Protein AF-A0A1W6SNV9-F1 (afdb_monomer_lite)

Structure (mmCIF, N/CA/C/O backbone):
data_AF-A0A1W6SNV9-F1
#
_entry.id   AF-A0A1W6SNV9-F1
#
loop_
_atom_site.group_PDB
_atom_site.id
_atom_site.type_symbol
_atom_site.label_atom_id
_atom_site.label_alt_id
_atom_site.label_comp_id
_atom_site.label_asym_id
_atom_site.label_entity_id
_atom_site.label_seq_id
_atom_site.pdbx_PDB_ins_code
_atom_site.Cartn_x
_atom_site.Cartn_y
_atom_site.Cartn_z
_atom_site.occupancy
_atom_site.B_iso_or_equiv
_atom_site.auth_seq_id
_atom_site.auth_comp_id
_atom_site.auth_asym_id
_atom_site.auth_atom_id
_atom_site.pdbx_PDB_model_num
ATOM 1 N N . MET A 1 1 ? 38.572 63.855 35.335 1.00 44.59 1 MET A N 1
ATOM 2 C CA . MET A 1 1 ? 39.025 63.027 34.193 1.00 44.59 1 MET A CA 1
ATOM 3 C C . MET A 1 1 ? 38.496 61.623 34.430 1.00 44.59 1 MET A C 1
ATOM 5 O O . MET A 1 1 ? 38.599 61.189 35.568 1.00 44.59 1 MET A O 1
ATOM 9 N N . VAL A 1 2 ? 37.950 60.968 33.392 1.00 49.56 2 VAL A N 1
ATOM 10 C CA . VAL A 1 2 ? 37.151 59.713 33.425 1.00 49.56 2 VAL A CA 1
ATOM 11 C C . VAL A 1 2 ? 35.708 60.003 33.888 1.00 49.56 2 VAL A C 1
ATOM 13 O O . VAL A 1 2 ? 35.521 60.396 35.026 1.00 49.56 2 VAL A O 1
ATOM 16 N N . THR A 1 3 ? 34.678 60.034 33.035 1.00 48.38 3 THR A N 1
ATOM 17 C CA . THR A 1 3 ? 34.099 58.932 32.242 1.00 48.38 3 THR A CA 1
ATOM 18 C C . THR A 1 3 ? 33.458 59.445 30.927 1.00 48.38 3 THR A C 1
ATOM 20 O O . THR A 1 3 ? 32.416 60.081 30.942 1.00 48.38 3 THR A O 1
ATOM 23 N N . LEU A 1 4 ? 34.067 59.155 29.768 1.00 52.84 4 LEU A N 1
ATOM 24 C CA . LEU A 1 4 ? 33.438 59.251 28.424 1.00 52.84 4 LEU A CA 1
ATOM 25 C C . LEU A 1 4 ? 33.436 57.869 27.731 1.00 52.84 4 LEU A C 1
ATOM 27 O O . LEU A 1 4 ? 33.536 57.752 26.510 1.00 52.84 4 LEU A O 1
ATOM 31 N N . LYS A 1 5 ? 33.474 56.786 28.523 1.00 50.53 5 LYS A N 1
ATOM 32 C CA . LYS A 1 5 ? 33.715 55.417 28.030 1.00 50.53 5 LYS A CA 1
ATOM 33 C C . LYS A 1 5 ? 32.450 54.552 27.970 1.00 50.53 5 LYS A C 1
ATOM 35 O O . LYS A 1 5 ? 32.486 53.496 27.343 1.00 50.53 5 LYS A O 1
ATOM 40 N N . GLU A 1 6 ? 31.338 54.984 28.561 1.00 54.12 6 GLU A N 1
ATOM 41 C CA . GLU A 1 6 ? 30.103 54.182 28.629 1.00 54.12 6 GLU A CA 1
ATOM 42 C C . GLU A 1 6 ? 29.186 54.425 27.421 1.00 54.12 6 GLU A C 1
ATOM 44 O O . GLU A 1 6 ? 28.615 53.498 26.851 1.00 54.12 6 GLU A O 1
ATOM 49 N N . ASP A 1 7 ? 29.149 55.657 26.938 1.00 57.81 7 ASP A N 1
ATOM 50 C CA . ASP A 1 7 ? 28.296 56.155 25.864 1.00 57.81 7 ASP A CA 1
ATOM 51 C C . ASP A 1 7 ? 28.704 55.603 24.485 1.00 57.81 7 ASP A C 1
ATOM 53 O O . ASP A 1 7 ? 27.850 55.319 23.638 1.00 57.81 7 ASP A O 1
ATOM 57 N N . ASN A 1 8 ? 29.999 55.344 24.269 1.00 57.97 8 ASN A N 1
ATOM 58 C CA . ASN A 1 8 ? 30.472 54.733 23.026 1.00 57.97 8 ASN A CA 1
ATOM 59 C C . ASN A 1 8 ? 30.265 53.212 22.995 1.00 57.97 8 ASN A C 1
ATOM 61 O O . ASN A 1 8 ? 30.088 52.659 21.914 1.00 57.97 8 ASN A O 1
ATOM 65 N N . MET A 1 9 ? 30.252 52.537 24.152 1.00 58.62 9 MET A N 1
ATOM 66 C CA . MET A 1 9 ? 29.937 51.108 24.210 1.00 58.62 9 MET A CA 1
ATOM 67 C C . MET A 1 9 ? 28.443 50.889 23.969 1.00 58.62 9 MET A C 1
ATOM 69 O O . MET A 1 9 ? 28.094 50.153 23.059 1.00 58.62 9 MET A O 1
ATOM 73 N N . LEU A 1 10 ? 27.547 51.616 24.636 1.00 58.72 10 LEU A N 1
ATOM 74 C CA . LEU A 1 10 ? 26.100 51.474 24.409 1.00 58.72 10 LEU A CA 1
ATOM 75 C C . LEU A 1 10 ? 25.700 51.738 22.941 1.00 58.72 10 LEU A C 1
ATOM 77 O O . LEU A 1 10 ? 24.930 50.975 22.359 1.00 58.72 10 LEU A O 1
ATOM 81 N N . ARG A 1 11 ? 26.298 52.749 22.294 1.00 58.03 11 ARG A N 1
ATOM 82 C CA . ARG A 1 11 ? 26.068 53.064 20.871 1.00 58.03 11 ARG A CA 1
ATOM 83 C C . ARG A 1 11 ? 26.572 51.975 19.915 1.00 58.03 11 ARG A C 1
ATOM 85 O O . ARG A 1 11 ? 25.905 51.681 18.926 1.00 58.03 11 ARG A O 1
ATOM 92 N N . ASN A 1 12 ? 27.716 51.355 20.209 1.00 53.78 12 ASN A N 1
ATOM 93 C CA . ASN A 1 12 ? 28.285 50.290 19.376 1.00 53.78 12 ASN A CA 1
ATOM 94 C C . ASN A 1 12 ? 27.472 48.987 19.466 1.00 53.78 12 ASN A C 1
ATOM 96 O O . ASN A 1 12 ? 27.402 48.231 18.501 1.00 53.78 12 ASN A O 1
ATOM 100 N N . TRP A 1 13 ? 26.823 48.747 20.608 1.00 57.47 13 TRP A N 1
ATOM 101 C CA . TRP A 1 13 ? 25.954 47.589 20.818 1.00 57.47 13 TRP A CA 1
ATOM 102 C C . TRP A 1 13 ? 24.577 47.766 20.159 1.00 57.47 13 TRP A C 1
ATOM 104 O O . TRP A 1 13 ? 24.046 46.805 19.607 1.00 57.47 13 TRP A O 1
ATOM 114 N N . ILE A 1 14 ? 24.037 48.992 20.117 1.00 58.94 14 ILE A N 1
ATOM 115 C CA . ILE A 1 14 ? 22.808 49.311 19.363 1.00 58.94 14 ILE A CA 1
ATOM 116 C C . ILE A 1 14 ? 23.007 49.072 17.855 1.00 58.94 14 ILE A C 1
ATOM 118 O O . ILE A 1 14 ? 22.142 48.492 17.202 1.00 58.94 14 ILE A O 1
ATOM 122 N N . LEU A 1 15 ? 24.162 49.456 17.301 1.00 56.53 15 LEU A N 1
ATOM 123 C CA . LEU A 1 15 ? 24.483 49.231 15.885 1.00 56.53 15 LEU A CA 1
ATOM 124 C C . LEU A 1 15 ? 24.708 47.745 15.557 1.00 56.53 15 LEU A C 1
ATOM 126 O O . LEU A 1 15 ? 24.284 47.284 14.500 1.00 56.53 15 LEU A O 1
ATOM 130 N N . ALA A 1 16 ? 25.313 46.982 16.473 1.00 56.78 16 ALA A N 1
ATOM 131 C CA . ALA A 1 16 ? 25.489 45.538 16.316 1.00 56.78 16 ALA A CA 1
ATOM 132 C C . ALA A 1 16 ? 24.152 44.770 16.360 1.00 56.78 16 ALA A C 1
ATOM 134 O O . ALA A 1 16 ? 23.965 43.824 15.599 1.00 56.78 16 ALA A O 1
ATOM 135 N N . LEU A 1 17 ? 23.196 45.204 17.192 1.00 56.34 17 LEU A N 1
ATOM 136 C CA . LEU A 1 17 ? 21.853 44.613 17.266 1.00 56.34 17 LEU A CA 1
ATOM 137 C C . LEU A 1 17 ? 21.008 44.885 16.011 1.00 56.34 17 LEU A C 1
ATOM 139 O O . LEU A 1 17 ? 20.244 44.019 15.590 1.00 56.34 17 LEU A O 1
ATOM 143 N N . LEU A 1 18 ? 21.170 46.047 15.370 1.00 56.62 18 LEU A N 1
ATOM 144 C CA . LEU A 1 18 ? 20.449 46.389 14.137 1.00 56.62 18 LEU A CA 1
ATOM 145 C C . LEU A 1 18 ? 20.932 45.598 12.908 1.00 56.62 18 LEU A C 1
ATOM 147 O O . LEU A 1 18 ? 20.153 45.382 11.983 1.00 56.62 18 LEU A O 1
ATOM 151 N N . PHE A 1 19 ? 22.179 45.113 12.901 1.00 52.50 19 PHE A N 1
ATOM 152 C CA . PHE A 1 19 ? 22.722 44.325 11.786 1.00 52.50 19 PHE A CA 1
ATOM 153 C C . PHE A 1 19 ? 22.208 42.872 11.765 1.00 52.50 19 PHE A C 1
ATOM 155 O O . PHE A 1 19 ? 22.147 42.251 10.708 1.00 52.50 19 PHE A O 1
ATOM 162 N N . VAL A 1 20 ? 21.770 42.340 12.912 1.00 55.91 20 VAL A N 1
ATOM 163 C CA . VAL A 1 20 ? 21.188 40.985 13.027 1.00 55.91 20 VAL A CA 1
ATOM 164 C C . VAL A 1 20 ? 19.751 40.926 12.481 1.00 55.91 20 VAL A C 1
ATOM 166 O O . VAL A 1 20 ? 19.272 39.860 12.103 1.00 55.91 20 VAL A O 1
ATOM 169 N N . LEU A 1 21 ? 19.068 42.070 12.374 1.00 56.06 21 LEU A N 1
ATOM 170 C CA . LEU A 1 21 ? 17.686 42.165 11.884 1.00 56.06 21 LEU A CA 1
ATOM 171 C C . LEU A 1 21 ? 17.556 42.176 10.351 1.00 56.06 21 LEU A C 1
ATOM 173 O O . LEU A 1 21 ? 16.450 42.020 9.845 1.00 56.06 21 LEU A O 1
ATOM 177 N N . PHE A 1 22 ? 18.661 42.286 9.607 1.00 58.97 22 PHE A N 1
ATOM 178 C CA . PHE A 1 22 ? 18.695 42.092 8.149 1.00 58.97 22 PHE A CA 1
ATOM 179 C C . PHE A 1 22 ? 19.067 40.647 7.781 1.00 58.97 22 PHE A C 1
ATOM 181 O O . PHE A 1 22 ? 19.830 40.393 6.851 1.00 58.97 22 PHE A O 1
ATOM 188 N N . GLY A 1 23 ? 18.532 39.677 8.529 1.00 61.00 23 GLY A N 1
ATOM 189 C CA . GLY A 1 23 ? 18.560 38.280 8.117 1.00 61.00 23 GLY A CA 1
ATOM 190 C C . GLY A 1 23 ? 17.841 38.140 6.778 1.00 61.00 23 GLY A C 1
ATOM 191 O O . GLY A 1 23 ? 16.638 38.381 6.691 1.00 61.00 23 GLY A O 1
ATOM 192 N N . SER A 1 24 ? 18.584 37.788 5.728 1.00 66.06 24 SER A N 1
ATOM 193 C CA . SER A 1 24 ? 18.025 37.470 4.417 1.00 66.06 24 SER A CA 1
ATOM 194 C C . SER A 1 24 ? 16.886 36.457 4.580 1.00 66.06 24 SER A C 1
ATOM 196 O O . SER A 1 24 ? 17.108 35.430 5.231 1.00 66.06 24 SER A O 1
ATOM 198 N N . PRO A 1 25 ? 15.689 36.674 4.001 1.00 59.16 25 PRO A N 1
ATOM 199 C CA . PRO A 1 25 ? 14.714 35.605 3.912 1.00 59.16 25 PRO A CA 1
ATOM 200 C C . PRO A 1 25 ? 15.337 34.529 3.024 1.00 59.16 25 PRO A C 1
ATOM 202 O O . PRO A 1 25 ? 15.486 34.705 1.815 1.00 59.16 25 PRO A O 1
ATOM 205 N N . ALA A 1 26 ? 15.768 33.426 3.632 1.00 67.81 26 ALA A N 1
ATOM 206 C CA . ALA A 1 26 ? 16.017 32.214 2.883 1.00 67.81 26 ALA A CA 1
ATOM 207 C C . ALA A 1 26 ? 14.668 31.828 2.268 1.00 67.81 26 ALA A C 1
ATOM 209 O O . ALA A 1 26 ? 13.769 31.376 2.978 1.00 67.81 26 ALA A O 1
ATOM 210 N N . TYR A 1 27 ? 14.500 32.073 0.967 1.00 64.25 27 TYR A N 1
ATOM 211 C CA . TYR A 1 27 ? 13.433 31.457 0.196 1.00 64.25 27 TYR A CA 1
ATOM 212 C C . TYR A 1 27 ? 13.699 29.954 0.233 1.00 64.25 27 TYR A C 1
ATOM 214 O O . TYR A 1 27 ? 14.518 29.426 -0.514 1.00 64.25 27 TYR A O 1
ATOM 222 N N . ALA A 1 28 ? 13.085 29.281 1.201 1.00 68.50 28 ALA A N 1
ATOM 223 C CA . ALA A 1 28 ? 12.996 27.842 1.189 1.00 68.50 28 ALA A CA 1
ATOM 224 C C . ALA A 1 28 ? 12.033 27.491 0.053 1.00 68.50 28 ALA A C 1
ATOM 226 O O . ALA A 1 28 ? 10.822 27.655 0.201 1.00 68.50 28 ALA A O 1
ATOM 227 N N . ASP A 1 29 ? 12.575 27.038 -1.078 1.00 68.56 29 ASP A N 1
ATOM 228 C CA . ASP A 1 29 ? 11.815 26.286 -2.075 1.00 68.56 29 ASP A CA 1
ATOM 229 C C . ASP A 1 29 ? 11.358 24.988 -1.400 1.00 68.56 29 ASP A C 1
ATOM 231 O O . ASP A 1 29 ? 12.022 23.951 -1.447 1.00 68.56 29 ASP A O 1
ATOM 235 N N . ALA A 1 30 ? 10.242 25.066 -0.674 1.00 68.69 30 ALA A N 1
ATOM 236 C CA . ALA A 1 30 ? 9.551 23.883 -0.211 1.00 68.69 30 ALA A CA 1
ATOM 237 C C . ALA A 1 30 ? 9.138 23.100 -1.466 1.00 68.69 30 ALA A C 1
ATOM 239 O O . ALA A 1 30 ? 8.517 23.687 -2.360 1.00 68.69 30 ALA A O 1
ATOM 240 N N . PRO A 1 31 ? 9.476 21.801 -1.572 1.00 69.69 31 PRO A N 1
ATOM 241 C CA . PRO A 1 31 ? 8.988 20.980 -2.666 1.00 69.69 31 PRO A CA 1
ATOM 242 C C . PRO A 1 31 ? 7.466 21.137 -2.770 1.00 69.69 31 PRO A C 1
ATOM 244 O O . PRO A 1 31 ? 6.803 21.167 -1.726 1.00 69.69 31 PRO A O 1
ATOM 247 N N . PRO A 1 32 ? 6.898 21.246 -3.985 1.00 67.62 32 PRO A N 1
ATOM 248 C CA . PRO A 1 32 ? 5.455 21.343 -4.136 1.00 67.62 32 PRO A CA 1
ATOM 249 C C . PRO A 1 32 ? 4.809 20.161 -3.415 1.00 67.62 32 PRO A C 1
ATOM 251 O O . PRO A 1 32 ? 5.210 19.009 -3.611 1.00 67.62 32 PRO A O 1
ATOM 254 N N . LEU A 1 33 ? 3.835 20.456 -2.551 1.00 69.00 33 LEU A N 1
ATOM 255 C CA . LEU A 1 33 ? 3.064 19.431 -1.865 1.00 69.00 33 LEU A CA 1
ATOM 256 C C . LEU A 1 33 ? 2.350 18.621 -2.950 1.00 69.00 33 LEU A C 1
ATOM 258 O O . LEU A 1 33 ? 1.476 19.140 -3.642 1.00 69.00 33 LEU A O 1
ATOM 262 N N . ARG A 1 34 ? 2.787 17.382 -3.178 1.00 82.31 34 ARG A N 1
ATOM 263 C CA . ARG A 1 34 ? 2.147 16.522 -4.168 1.00 82.31 34 ARG A CA 1
ATOM 264 C C . ARG A 1 34 ? 0.889 15.943 -3.540 1.00 82.31 34 ARG A C 1
ATOM 266 O O . ARG A 1 34 ? 0.966 15.377 -2.451 1.00 82.31 34 ARG A O 1
ATOM 273 N N . ASP A 1 35 ? -0.233 16.047 -4.241 1.00 87.88 35 ASP A N 1
ATOM 274 C CA . ASP A 1 35 ? -1.470 15.418 -3.794 1.00 87.88 35 ASP A CA 1
ATOM 275 C C . ASP A 1 35 ? -1.269 13.905 -3.649 1.00 87.88 35 ASP A C 1
ATOM 277 O O . ASP A 1 35 ? -0.674 13.244 -4.513 1.00 87.88 35 ASP A O 1
ATOM 281 N N . ALA A 1 36 ? -1.751 13.362 -2.529 1.00 90.06 36 ALA A N 1
ATOM 282 C CA . ALA A 1 36 ? -1.725 11.929 -2.289 1.00 90.06 36 ALA A CA 1
ATOM 283 C C . ALA A 1 36 ? -2.563 11.224 -3.358 1.00 90.06 36 ALA A C 1
ATOM 285 O O . ALA A 1 36 ? -3.701 11.605 -3.646 1.00 90.06 36 ALA A O 1
ATOM 286 N N . THR A 1 37 ? -2.002 10.169 -3.944 1.00 95.88 37 THR A N 1
ATOM 287 C CA . THR A 1 37 ? -2.761 9.349 -4.896 1.00 95.88 37 THR A CA 1
ATOM 288 C C . THR A 1 37 ? -3.898 8.623 -4.178 1.00 95.88 37 THR A C 1
ATOM 290 O O . THR A 1 37 ? -3.818 8.352 -2.978 1.00 95.88 37 THR A O 1
ATOM 293 N N . ARG A 1 38 ? -4.946 8.234 -4.912 1.00 97.56 38 ARG A N 1
ATOM 294 C CA . ARG A 1 38 ? -6.058 7.461 -4.338 1.00 97.56 38 ARG A CA 1
ATOM 295 C C . ARG A 1 38 ? -5.570 6.191 -3.629 1.00 97.56 38 ARG A C 1
ATOM 297 O O . ARG A 1 38 ? -5.975 5.931 -2.500 1.00 97.56 38 ARG A O 1
ATOM 304 N N . GLY A 1 39 ? -4.659 5.443 -4.253 1.00 98.25 39 GLY A N 1
ATOM 305 C CA . GLY A 1 39 ? -4.076 4.231 -3.670 1.00 98.25 39 GLY A CA 1
ATOM 306 C C . GLY A 1 39 ? -3.251 4.478 -2.404 1.00 98.25 39 GLY A C 1
ATOM 307 O O . GLY A 1 39 ? -3.309 3.679 -1.475 1.00 98.25 39 GLY A O 1
ATOM 308 N N . GLU A 1 40 ? -2.524 5.595 -2.343 1.00 97.94 40 GLU A N 1
ATOM 309 C CA . GLU A 1 40 ? -1.763 6.009 -1.156 1.00 97.94 40 GLU A CA 1
ATOM 310 C C . GLU A 1 40 ? -2.674 6.332 0.025 1.00 97.94 40 GLU A C 1
ATOM 312 O O . GLU A 1 40 ? -2.437 5.870 1.145 1.00 97.94 40 GLU A O 1
ATOM 317 N N . LEU A 1 41 ? -3.751 7.076 -0.233 1.00 97.81 41 LEU A N 1
ATOM 318 C CA . LEU A 1 41 ? -4.723 7.407 0.797 1.00 97.81 41 LEU A CA 1
ATOM 319 C C . LEU A 1 41 ? -5.366 6.132 1.353 1.00 97.81 41 LEU A C 1
ATOM 321 O O . LEU A 1 41 ? -5.302 5.896 2.552 1.00 97.81 41 LEU A O 1
ATOM 325 N N . LEU A 1 42 ? -5.888 5.265 0.483 1.00 98.19 42 LEU A N 1
ATOM 326 C CA . LEU A 1 42 ? -6.519 4.005 0.886 1.00 98.19 42 LEU A CA 1
ATOM 327 C C . LEU A 1 42 ? -5.562 3.072 1.650 1.00 98.19 42 LEU A C 1
ATOM 329 O O . LEU A 1 42 ? -5.948 2.454 2.644 1.00 98.19 42 LEU A O 1
ATOM 333 N N . TYR A 1 43 ? -4.304 2.970 1.214 1.00 98.12 43 TYR A N 1
ATOM 334 C CA . TYR A 1 43 ? -3.298 2.158 1.898 1.00 98.12 43 TYR A CA 1
ATOM 335 C C . TYR A 1 43 ? -2.988 2.692 3.301 1.00 98.12 43 TYR A C 1
ATOM 337 O O . TYR A 1 43 ? -3.030 1.937 4.277 1.00 98.12 43 TYR A O 1
ATOM 345 N N . SER A 1 44 ? -2.696 3.990 3.405 1.00 96.25 44 SER A N 1
ATOM 346 C CA . SER A 1 44 ? -2.288 4.621 4.663 1.00 96.25 44 SER A CA 1
ATOM 347 C C . SER A 1 44 ? -3.405 4.644 5.708 1.00 96.25 44 SER A C 1
ATOM 349 O O . SER A 1 44 ? -3.117 4.536 6.899 1.00 96.25 44 SER A O 1
ATOM 351 N N . THR A 1 45 ? -4.671 4.710 5.286 1.00 96.62 45 THR A N 1
ATOM 352 C CA . THR A 1 45 ? -5.818 4.734 6.203 1.00 96.62 45 THR A CA 1
ATOM 353 C C . THR A 1 45 ? -6.290 3.350 6.632 1.00 96.62 45 THR A C 1
ATOM 355 O O . THR A 1 45 ? -6.859 3.233 7.716 1.00 96.62 45 THR A O 1
ATOM 358 N N . HIS A 1 46 ? -6.083 2.305 5.822 1.00 97.12 46 HIS A N 1
ATOM 359 C CA . HIS A 1 46 ? -6.698 0.997 6.078 1.00 97.12 46 HIS A CA 1
ATOM 360 C C . HIS A 1 46 ? -5.707 -0.157 6.234 1.00 97.12 46 HIS A C 1
ATOM 362 O O . HIS A 1 46 ? -5.890 -0.988 7.123 1.00 97.12 46 HIS A O 1
ATOM 368 N N . CYS A 1 47 ? -4.649 -0.233 5.424 1.00 96.06 47 CYS A N 1
ATOM 369 C CA . CYS A 1 47 ? -3.822 -1.443 5.337 1.00 96.06 47 CYS A CA 1
ATOM 370 C C . CYS A 1 47 ? -2.813 -1.579 6.484 1.00 96.06 47 CYS A C 1
ATOM 372 O O . CYS A 1 47 ? -2.485 -2.696 6.883 1.00 96.06 47 CYS A O 1
ATOM 374 N N . ILE A 1 48 ? -2.340 -0.456 7.028 1.00 94.56 48 ILE A N 1
ATOM 375 C CA . ILE A 1 48 ? -1.328 -0.433 8.097 1.00 94.56 48 ILE A CA 1
ATOM 376 C C . ILE A 1 48 ? -1.908 -0.226 9.503 1.00 94.56 48 ILE A C 1
ATOM 378 O O . ILE A 1 48 ? -1.172 0.009 10.459 1.00 94.56 48 ILE A O 1
ATOM 382 N N . THR A 1 49 ? -3.231 -0.316 9.640 1.00 94.38 49 THR A N 1
ATOM 383 C CA . THR A 1 49 ? -3.928 -0.130 10.923 1.00 94.38 49 THR A CA 1
ATOM 384 C C . THR A 1 49 ? -3.794 -1.351 11.828 1.00 94.38 49 THR A C 1
ATOM 386 O O . THR A 1 49 ? -3.633 -1.215 13.038 1.00 94.38 49 THR A O 1
ATOM 389 N N . CYS A 1 50 ? -3.811 -2.552 11.245 1.00 93.12 50 CYS A N 1
ATOM 390 C CA . CYS A 1 50 ? -3.661 -3.798 11.989 1.00 93.12 50 CYS A CA 1
ATOM 391 C C . CYS A 1 50 ? -2.223 -4.330 11.973 1.00 93.12 50 CYS A C 1
ATOM 393 O O . CYS A 1 50 ? -1.855 -5.084 12.870 1.00 93.12 50 CYS A O 1
ATOM 395 N N . HIS A 1 51 ? -1.432 -4.054 10.931 1.00 89.62 51 HIS A N 1
ATOM 396 C CA . HIS A 1 51 ? -0.095 -4.628 10.727 1.00 89.62 51 HIS A CA 1
ATOM 397 C C . HIS A 1 51 ? 0.874 -3.552 10.224 1.00 89.62 51 HIS A C 1
ATOM 399 O O . HIS A 1 51 ? 0.488 -2.649 9.498 1.00 89.62 51 HIS A O 1
ATOM 405 N N . SER A 1 52 ? 2.162 -3.660 10.556 1.00 92.69 52 SER A N 1
ATOM 406 C CA . SER A 1 52 ? 3.169 -2.731 10.018 1.00 92.69 52 SER A CA 1
ATOM 407 C C . SER A 1 52 ? 3.479 -3.003 8.541 1.00 92.69 52 SER A C 1
ATOM 409 O O . SER A 1 52 ? 3.365 -4.144 8.091 1.00 92.69 52 SER A O 1
ATOM 411 N N . ALA A 1 53 ? 4.046 -2.013 7.842 1.00 94.31 53 ALA A N 1
ATOM 412 C CA . ALA A 1 53 ? 4.507 -2.145 6.454 1.00 94.31 53 ALA A CA 1
ATOM 413 C C . ALA A 1 53 ? 5.516 -3.292 6.221 1.00 94.31 53 ALA A C 1
ATOM 415 O O . ALA A 1 53 ? 5.662 -3.755 5.092 1.00 94.31 53 ALA A O 1
ATOM 416 N N . LYS A 1 54 ? 6.152 -3.833 7.279 1.00 93.50 54 LYS A N 1
ATOM 417 C CA . LYS A 1 54 ? 7.066 -4.992 7.195 1.00 93.50 54 LYS A CA 1
ATOM 418 C C . LYS A 1 54 ? 6.474 -6.197 6.468 1.00 93.50 54 LYS A C 1
ATOM 420 O O . LYS A 1 54 ? 7.226 -7.012 5.941 1.00 93.50 54 LYS A O 1
ATOM 425 N N . VAL A 1 55 ? 5.146 -6.317 6.414 1.00 92.62 55 VAL A N 1
ATOM 426 C CA . VAL A 1 55 ? 4.461 -7.367 5.647 1.00 92.62 55 VAL A CA 1
ATOM 427 C C . VAL A 1 55 ? 4.874 -7.411 4.171 1.00 92.62 55 VAL A C 1
ATOM 429 O O . VAL A 1 55 ? 4.800 -8.483 3.574 1.00 92.62 55 VAL A O 1
ATOM 432 N N . HIS A 1 56 ? 5.357 -6.301 3.604 1.00 94.50 56 HIS A N 1
ATOM 433 C CA . HIS A 1 56 ? 5.776 -6.226 2.204 1.00 94.50 56 HIS A CA 1
ATOM 434 C C . HIS A 1 56 ? 7.167 -6.826 1.930 1.00 94.50 56 HIS A C 1
ATOM 436 O O . HIS A 1 56 ? 7.420 -7.250 0.803 1.00 94.50 56 HIS A O 1
ATOM 442 N N . TRP A 1 57 ? 8.050 -6.920 2.934 1.00 90.44 57 TRP A N 1
ATOM 443 C CA . TRP A 1 57 ? 9.435 -7.404 2.763 1.00 90.44 57 TRP A CA 1
ATOM 444 C C . TRP A 1 57 ? 9.870 -8.503 3.741 1.00 90.44 57 TRP A C 1
ATOM 446 O O . TRP A 1 57 ? 11.013 -8.950 3.687 1.00 90.44 57 TRP A O 1
ATOM 456 N N . ARG A 1 58 ? 8.991 -8.950 4.646 1.00 88.88 58 ARG A N 1
ATOM 457 C CA . ARG A 1 58 ? 9.272 -10.090 5.529 1.00 88.88 58 ARG A CA 1
ATOM 458 C C . ARG A 1 58 ? 9.455 -11.392 4.745 1.00 88.88 58 ARG A C 1
ATOM 460 O O . ARG A 1 58 ? 8.878 -11.572 3.669 1.00 88.88 58 ARG A O 1
ATOM 467 N N . ASP A 1 59 ? 10.142 -12.348 5.367 1.00 79.12 59 ASP A N 1
ATOM 468 C CA . ASP A 1 59 ? 10.184 -13.726 4.883 1.00 79.12 59 ASP A CA 1
ATOM 469 C C . ASP A 1 59 ? 8.755 -14.271 4.707 1.00 79.12 59 ASP A C 1
ATOM 471 O O . ASP A 1 59 ? 7.842 -13.978 5.494 1.00 79.12 59 ASP A O 1
ATOM 475 N N . LYS A 1 60 ? 8.556 -15.077 3.656 1.00 76.31 60 LYS A N 1
ATOM 476 C CA . LYS A 1 60 ? 7.250 -15.631 3.243 1.00 76.31 60 LYS A CA 1
ATOM 477 C C . LYS A 1 60 ? 6.252 -14.586 2.708 1.00 76.31 60 LYS A C 1
ATOM 479 O O . LYS A 1 60 ? 5.071 -14.627 3.075 1.00 76.31 60 LYS A O 1
ATOM 484 N N . LYS A 1 61 ? 6.689 -13.644 1.861 1.00 81.88 61 LYS A N 1
ATOM 485 C CA . LYS A 1 61 ? 5.752 -12.848 1.044 1.00 81.88 61 LYS A CA 1
ATOM 486 C C . LYS A 1 61 ? 5.070 -13.759 0.011 1.00 81.88 61 LYS A C 1
ATOM 488 O O . LYS A 1 61 ? 5.741 -14.575 -0.611 1.00 81.88 61 LYS A O 1
ATOM 493 N N . LEU A 1 62 ? 3.751 -13.633 -0.144 1.00 86.81 62 LEU A N 1
ATOM 494 C CA . LEU A 1 62 ? 2.963 -14.450 -1.086 1.00 86.81 62 LEU A CA 1
ATOM 495 C C . LEU A 1 62 ? 2.923 -13.859 -2.501 1.00 86.81 62 LEU A C 1
ATOM 497 O O . LEU A 1 62 ? 2.637 -14.565 -3.459 1.00 86.81 62 LEU A O 1
ATOM 501 N N . VAL A 1 63 ? 3.199 -12.561 -2.622 1.00 95.62 63 VAL A N 1
ATOM 502 C CA . VAL A 1 63 ? 3.151 -11.830 -3.888 1.00 95.62 63 VAL A CA 1
ATOM 503 C C . VAL A 1 63 ? 4.398 -12.135 -4.721 1.00 95.62 63 VAL A C 1
ATOM 505 O O . VAL A 1 63 ? 5.522 -11.905 -4.261 1.00 95.62 63 VAL A O 1
ATOM 508 N N . THR A 1 64 ? 4.189 -12.602 -5.952 1.00 95.50 64 THR A N 1
ATOM 509 C CA . THR A 1 64 ? 5.239 -12.972 -6.917 1.00 95.50 64 THR A CA 1
ATOM 510 C C . THR A 1 64 ? 5.215 -12.147 -8.202 1.00 95.50 64 THR A C 1
ATOM 512 O O . THR A 1 64 ? 6.205 -12.142 -8.927 1.00 95.50 64 THR A O 1
ATOM 515 N N . ASP A 1 65 ? 4.117 -11.444 -8.474 1.00 97.00 65 ASP A N 1
ATOM 516 C CA . ASP A 1 65 ? 3.868 -10.660 -9.686 1.00 97.00 65 ASP A CA 1
ATOM 517 C C . ASP A 1 65 ? 2.727 -9.640 -9.468 1.00 97.00 65 ASP A C 1
ATOM 519 O O . ASP A 1 65 ? 2.145 -9.532 -8.385 1.00 97.00 65 ASP A O 1
ATOM 523 N N . TRP A 1 66 ? 2.385 -8.875 -10.510 1.00 97.75 66 TRP A N 1
ATOM 524 C CA . TRP A 1 66 ? 1.288 -7.902 -10.475 1.00 97.75 66 TRP A CA 1
ATOM 525 C C . TRP A 1 66 ? -0.082 -8.528 -10.165 1.00 97.75 66 TRP A C 1
ATOM 527 O O . TRP A 1 66 ? -0.879 -7.957 -9.416 1.00 97.75 66 TRP A O 1
ATOM 537 N N . THR A 1 67 ? -0.366 -9.706 -10.719 1.00 97.50 67 THR A N 1
ATOM 538 C CA . THR A 1 67 ? -1.662 -10.379 -10.560 1.00 97.50 67 THR A CA 1
ATOM 539 C C . THR A 1 67 ? -1.861 -10.846 -9.121 1.00 97.50 67 THR A C 1
ATOM 541 O O . THR A 1 67 ? -2.895 -10.567 -8.512 1.00 97.50 67 THR A O 1
ATOM 544 N N . SER A 1 68 ? -0.850 -11.493 -8.546 1.00 97.81 68 SER A N 1
ATOM 545 C CA . SER A 1 68 ? -0.827 -11.902 -7.141 1.00 97.81 68 SER A CA 1
ATOM 546 C C . SER A 1 68 ? -0.844 -10.702 -6.192 1.00 97.81 68 SER A C 1
ATOM 548 O O . SER A 1 68 ? -1.468 -10.786 -5.137 1.00 97.81 68 SER A O 1
ATOM 550 N N . LEU A 1 69 ? -0.259 -9.558 -6.572 1.00 97.88 69 LEU A N 1
ATOM 551 C CA . LEU A 1 69 ? -0.351 -8.329 -5.777 1.00 97.88 69 LEU A CA 1
ATOM 552 C C . LEU A 1 69 ? -1.796 -7.831 -5.695 1.00 97.88 69 LEU A C 1
ATOM 554 O O . LEU A 1 69 ? -2.305 -7.595 -4.600 1.00 97.88 69 LEU A O 1
ATOM 558 N N . ARG A 1 70 ? -2.482 -7.715 -6.839 1.00 98.38 70 ARG A N 1
ATOM 559 C CA . ARG A 1 70 ? -3.903 -7.332 -6.874 1.00 98.38 70 ARG A CA 1
ATOM 560 C C . ARG A 1 70 ? -4.781 -8.325 -6.112 1.00 98.38 70 ARG A C 1
ATOM 562 O O . ARG A 1 70 ? -5.691 -7.903 -5.403 1.00 98.38 70 ARG A O 1
ATOM 569 N N . ALA A 1 71 ? -4.501 -9.624 -6.229 1.00 98.25 71 ALA A N 1
ATOM 570 C CA . ALA A 1 71 ? -5.230 -10.662 -5.504 1.00 98.25 71 ALA A CA 1
ATOM 571 C C . ALA A 1 71 ? -5.067 -10.523 -3.982 1.00 98.25 71 ALA A C 1
ATOM 573 O O . ALA A 1 71 ? -6.045 -10.636 -3.246 1.00 98.25 71 ALA A O 1
ATOM 574 N N . GLU A 1 72 ? -3.860 -10.217 -3.508 1.00 97.56 72 GLU A N 1
ATOM 575 C CA . GLU A 1 72 ? -3.601 -10.032 -2.082 1.00 97.56 72 GLU A CA 1
ATOM 576 C C . GLU A 1 72 ? -4.269 -8.755 -1.545 1.00 97.56 72 GLU A C 1
ATOM 578 O O . GLU A 1 72 ? -4.864 -8.784 -0.468 1.00 97.56 72 GLU A O 1
ATOM 583 N N . VAL A 1 73 ? -4.275 -7.658 -2.315 1.00 98.00 73 VAL A N 1
ATOM 584 C CA . VAL A 1 73 ? -5.036 -6.441 -1.968 1.00 98.00 73 VAL A CA 1
ATOM 585 C C . VAL A 1 73 ? -6.533 -6.741 -1.878 1.00 98.00 73 VAL A C 1
ATOM 587 O O . VAL A 1 73 ? -7.164 -6.371 -0.888 1.00 98.00 73 VAL A O 1
ATOM 590 N N . ARG A 1 74 ? -7.095 -7.457 -2.864 1.00 98.69 74 ARG A N 1
ATOM 591 C CA . ARG A 1 74 ? -8.503 -7.885 -2.855 1.00 98.69 74 ARG A CA 1
ATOM 592 C C . ARG A 1 74 ? -8.832 -8.698 -1.604 1.00 98.69 74 ARG A C 1
ATOM 594 O O . ARG A 1 74 ? -9.805 -8.390 -0.921 1.00 98.69 74 ARG A O 1
ATOM 601 N N . ARG A 1 75 ? -7.999 -9.692 -1.288 1.00 97.94 75 ARG A N 1
ATOM 602 C CA . ARG A 1 75 ? -8.179 -10.569 -0.128 1.00 97.94 75 ARG A CA 1
ATOM 603 C C . ARG A 1 75 ? -8.206 -9.777 1.176 1.00 97.94 75 ARG A C 1
ATOM 605 O O . ARG A 1 75 ? -9.089 -9.983 2.001 1.00 97.94 75 ARG A O 1
ATOM 612 N N . TRP A 1 76 ? -7.252 -8.870 1.381 1.00 97.12 76 TRP A N 1
ATOM 613 C CA . TRP A 1 76 ? -7.163 -8.129 2.641 1.00 97.12 76 TRP A CA 1
ATOM 614 C C . TRP A 1 76 ? -8.230 -7.048 2.791 1.00 97.12 76 TRP A C 1
ATOM 616 O O . TRP A 1 76 ? -8.713 -6.858 3.905 1.00 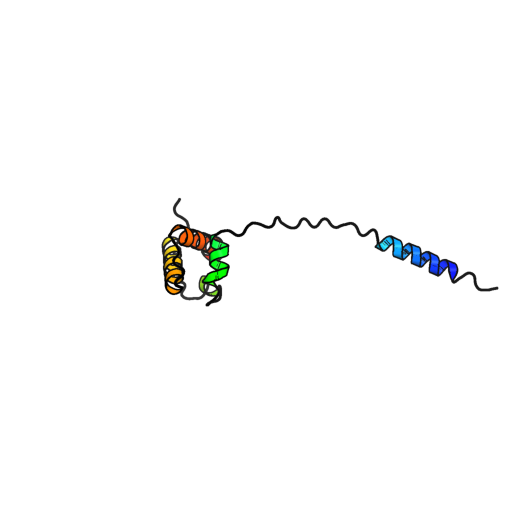97.12 76 TRP A O 1
ATOM 626 N N . GLN A 1 77 ? -8.650 -6.375 1.714 1.00 97.94 77 GLN A N 1
ATOM 627 C CA . GLN A 1 77 ? -9.772 -5.433 1.818 1.00 97.94 77 GLN A CA 1
ATOM 628 C C . GLN A 1 77 ? -11.098 -6.149 2.128 1.00 97.94 77 GLN A C 1
ATOM 630 O O . GLN A 1 77 ? -11.906 -5.617 2.887 1.00 97.94 77 GLN A O 1
ATOM 635 N N . GLU A 1 78 ? -11.285 -7.379 1.629 1.00 98.25 78 GLU A N 1
ATOM 636 C CA . GLU A 1 78 ? -12.420 -8.251 1.971 1.00 98.25 78 GLU A CA 1
ATOM 637 C C . GLU A 1 78 ? -12.388 -8.663 3.445 1.00 98.25 78 GLU A C 1
ATOM 639 O O . GLU A 1 78 ? -13.391 -8.527 4.142 1.00 98.25 78 GLU A O 1
ATOM 644 N N . VAL A 1 79 ? -11.226 -9.104 3.943 1.00 97.12 79 VAL A N 1
ATOM 645 C CA . VAL A 1 79 ? -11.032 -9.445 5.365 1.00 97.12 79 VAL A CA 1
ATOM 646 C C . VAL A 1 79 ? -11.336 -8.250 6.273 1.00 97.12 79 VAL A C 1
ATOM 648 O O . VAL A 1 79 ? -11.925 -8.423 7.337 1.00 97.12 79 VAL A O 1
ATOM 651 N N . SER A 1 80 ? -10.975 -7.042 5.844 1.00 96.19 80 SER A N 1
ATOM 652 C CA . SER A 1 80 ? -11.254 -5.799 6.567 1.00 96.19 80 SER A CA 1
ATOM 653 C C . SER A 1 80 ? -12.664 -5.237 6.325 1.00 96.19 80 SER A C 1
ATOM 655 O O . SER A 1 80 ? -13.005 -4.210 6.906 1.00 96.19 80 SER A O 1
ATOM 657 N N . GLY A 1 81 ? -13.483 -5.870 5.475 1.00 97.38 81 GLY A N 1
ATOM 658 C CA . GLY A 1 81 ? -14.861 -5.452 5.200 1.00 97.38 81 GLY A CA 1
ATOM 659 C C . GLY A 1 81 ? -14.995 -4.085 4.518 1.00 97.38 81 GLY A C 1
ATOM 660 O O . GLY A 1 81 ? -15.986 -3.396 4.741 1.00 97.38 81 GLY A O 1
ATOM 661 N N . LEU A 1 82 ? -14.008 -3.665 3.718 1.00 97.56 82 LEU A N 1
ATOM 662 C CA . LEU A 1 82 ? -13.951 -2.302 3.162 1.00 97.56 82 LEU A CA 1
ATOM 663 C C . LEU A 1 82 ? -14.862 -2.087 1.944 1.00 97.56 82 LEU A C 1
ATOM 665 O O . LEU A 1 82 ? -15.195 -0.948 1.626 1.00 97.56 82 LEU A O 1
ATOM 669 N N . GLY A 1 83 ? -15.267 -3.165 1.265 1.00 98.12 83 GLY A N 1
ATOM 670 C CA . GLY A 1 83 ? -16.205 -3.104 0.140 1.00 98.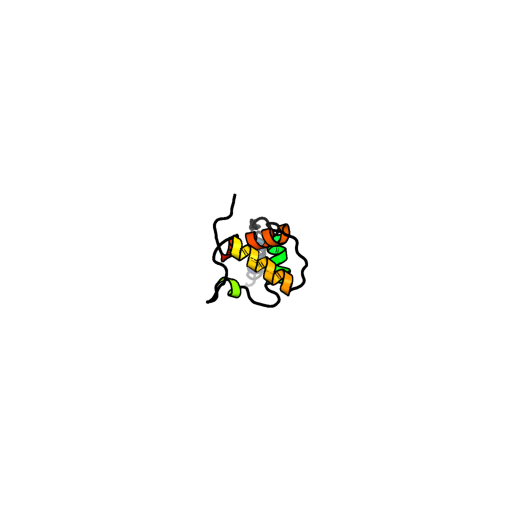12 83 GLY A CA 1
ATOM 671 C C . GLY A 1 83 ? -15.650 -2.398 -1.100 1.00 98.12 83 GLY A C 1
ATOM 672 O O . GLY A 1 83 ? -16.406 -1.762 -1.832 1.00 98.12 83 GLY A O 1
ATOM 673 N N . TRP A 1 84 ? -14.338 -2.470 -1.330 1.00 98.50 84 TRP A N 1
ATOM 674 C CA . TRP A 1 84 ? -13.694 -1.795 -2.454 1.00 98.50 84 TRP A CA 1
ATOM 675 C C . TRP A 1 84 ? -14.032 -2.434 -3.802 1.00 98.50 84 TRP A C 1
ATOM 677 O O . TRP A 1 84 ? -14.055 -3.657 -3.953 1.00 98.50 84 TRP A O 1
ATOM 687 N N . GLY A 1 85 ? -14.238 -1.575 -4.803 1.00 98.62 85 GLY A N 1
ATOM 688 C CA . GLY A 1 85 ? -14.349 -1.970 -6.205 1.00 98.62 85 GLY A CA 1
ATOM 689 C C . GLY A 1 85 ? -12.992 -2.276 -6.848 1.00 98.62 85 GLY A C 1
ATOM 690 O O . GLY A 1 85 ? -11.933 -2.099 -6.243 1.00 98.62 85 GLY A O 1
ATOM 691 N N . ASP A 1 86 ? -13.017 -2.724 -8.107 1.00 98.38 86 ASP A N 1
ATOM 692 C CA . ASP A 1 86 ? -11.799 -3.130 -8.825 1.00 98.38 86 ASP A CA 1
ATOM 693 C C . ASP A 1 86 ? -10.809 -1.979 -9.057 1.00 98.38 86 ASP A C 1
ATOM 695 O O . ASP A 1 86 ? -9.594 -2.189 -8.998 1.00 98.38 86 ASP A O 1
ATOM 699 N N . ASP A 1 87 ? -11.324 -0.764 -9.254 1.00 98.44 87 ASP A N 1
ATOM 700 C CA . ASP A 1 87 ? -10.511 0.440 -9.430 1.00 98.44 87 ASP A CA 1
ATOM 701 C C . ASP A 1 87 ? -9.703 0.740 -8.166 1.00 98.44 87 ASP A C 1
ATOM 703 O O . ASP A 1 87 ? -8.489 0.900 -8.236 1.00 98.44 87 ASP A O 1
ATOM 707 N N . ASP A 1 88 ? -10.332 0.703 -6.991 1.00 98.75 88 ASP A N 1
ATOM 708 C CA . ASP A 1 88 ? -9.673 0.954 -5.701 1.00 98.75 88 ASP A CA 1
ATOM 709 C C . ASP A 1 88 ? -8.610 -0.094 -5.389 1.00 98.75 88 ASP A C 1
ATOM 711 O O . ASP A 1 88 ? -7.493 0.236 -4.984 1.00 98.75 88 ASP A O 1
ATOM 715 N N . ILE A 1 89 ? -8.928 -1.364 -5.652 1.00 98.75 89 ILE A N 1
ATOM 716 C CA . ILE A 1 89 ? -7.969 -2.467 -5.543 1.00 98.75 89 ILE A CA 1
ATOM 717 C C . ILE A 1 89 ? -6.769 -2.213 -6.462 1.00 98.75 89 ILE A C 1
ATOM 719 O O . ILE A 1 89 ? -5.621 -2.427 -6.065 1.00 98.75 89 ILE A O 1
ATOM 723 N N . THR A 1 90 ? -7.014 -1.739 -7.682 1.00 98.56 90 THR A N 1
ATOM 724 C CA . THR A 1 90 ? -5.967 -1.456 -8.667 1.00 98.56 90 THR A CA 1
ATOM 725 C C . THR A 1 90 ? -5.134 -0.232 -8.288 1.00 98.56 90 THR A C 1
ATOM 727 O O . THR A 1 90 ? -3.911 -0.274 -8.422 1.00 98.56 90 THR A O 1
ATOM 730 N N . GLU A 1 91 ? -5.748 0.827 -7.761 1.00 98.62 91 GLU A N 1
ATOM 731 C CA . GLU A 1 91 ? -5.061 2.016 -7.250 1.00 98.62 91 GLU A CA 1
ATOM 732 C C . GLU A 1 91 ? -4.116 1.658 -6.097 1.00 98.62 91 GLU A C 1
ATOM 734 O O . GLU A 1 91 ? -2.936 2.020 -6.121 1.00 98.62 91 GLU A O 1
ATOM 739 N N . VAL A 1 92 ? -4.599 0.888 -5.118 1.00 98.50 92 VAL A N 1
ATOM 740 C CA . VAL A 1 92 ? -3.785 0.426 -3.985 1.00 98.50 92 VAL A CA 1
ATOM 741 C C . VAL A 1 92 ? -2.671 -0.501 -4.459 1.00 98.50 92 VAL A C 1
ATOM 743 O O . VAL A 1 92 ? -1.516 -0.320 -4.073 1.00 98.50 92 VAL A O 1
ATOM 746 N N . ALA A 1 93 ? -2.968 -1.450 -5.352 1.00 98.38 93 ALA A N 1
ATOM 747 C CA . ALA A 1 93 ? -1.947 -2.315 -5.933 1.00 98.38 93 ALA A CA 1
ATOM 748 C C . ALA A 1 93 ? -0.881 -1.507 -6.684 1.00 98.38 93 ALA A C 1
ATOM 750 O O . ALA A 1 93 ? 0.304 -1.803 -6.560 1.00 98.38 93 ALA A O 1
ATOM 751 N N . ARG A 1 94 ? -1.259 -0.449 -7.414 1.00 98.19 94 ARG A N 1
ATOM 752 C CA . ARG A 1 94 ? -0.301 0.425 -8.106 1.00 98.19 94 ARG A CA 1
ATOM 753 C C . ARG A 1 94 ? 0.593 1.167 -7.122 1.00 98.19 94 ARG A C 1
ATOM 755 O O . ARG A 1 94 ? 1.803 1.212 -7.339 1.00 98.19 94 ARG A O 1
ATOM 762 N N . HIS A 1 95 ? 0.016 1.701 -6.048 1.00 98.12 95 HIS A N 1
ATOM 763 C CA . HIS A 1 95 ? 0.767 2.363 -4.987 1.00 98.12 95 HIS A CA 1
ATOM 764 C C . HIS A 1 95 ? 1.783 1.409 -4.339 1.00 98.12 95 HIS A C 1
ATOM 766 O O . HIS A 1 95 ? 2.979 1.697 -4.312 1.00 98.12 95 HIS A O 1
ATOM 772 N N . LEU A 1 96 ? 1.337 0.222 -3.920 1.00 97.62 96 LEU A N 1
ATOM 773 C CA . LEU A 1 96 ? 2.207 -0.806 -3.346 1.00 97.62 96 LEU A CA 1
ATOM 774 C C . LEU A 1 96 ? 3.282 -1.274 -4.332 1.00 97.62 96 LEU A C 1
ATOM 776 O O . LEU A 1 96 ? 4.427 -1.503 -3.941 1.00 97.62 96 LEU A O 1
ATOM 780 N N . ASN A 1 97 ? 2.938 -1.400 -5.615 1.00 97.94 97 ASN A N 1
ATOM 781 C CA . ASN A 1 97 ? 3.890 -1.797 -6.644 1.00 97.94 97 ASN A CA 1
ATOM 782 C C . ASN A 1 97 ? 4.977 -0.744 -6.858 1.00 97.94 97 ASN A C 1
ATOM 784 O O . ASN A 1 97 ? 6.135 -1.103 -7.036 1.00 97.94 97 ASN A O 1
ATOM 788 N N . ALA A 1 98 ? 4.621 0.539 -6.803 1.00 97.25 98 ALA A N 1
ATOM 789 C CA . ALA A 1 98 ? 5.581 1.630 -6.908 1.00 97.25 98 ALA A CA 1
ATOM 790 C C . ALA A 1 98 ? 6.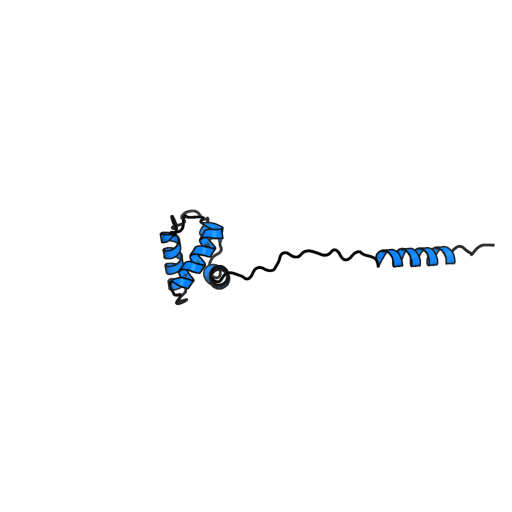507 1.726 -5.686 1.00 97.25 98 ALA A C 1
ATOM 792 O O . ALA A 1 98 ? 7.658 2.122 -5.847 1.00 97.25 98 ALA A O 1
ATOM 793 N N . LEU A 1 99 ? 6.023 1.376 -4.490 1.00 96.19 99 LEU A N 1
ATOM 794 C CA . LEU A 1 99 ? 6.797 1.503 -3.252 1.00 96.19 99 LEU A CA 1
ATOM 795 C C . LEU A 1 99 ? 7.640 0.276 -2.893 1.00 96.19 99 LEU A C 1
ATOM 797 O O . LEU A 1 99 ? 8.721 0.441 -2.334 1.00 96.19 99 LEU A O 1
ATOM 801 N N . TYR A 1 100 ? 7.135 -0.935 -3.140 1.00 96.06 100 TYR A N 1
ATOM 802 C CA . TYR A 1 100 ? 7.719 -2.151 -2.563 1.00 96.06 100 TYR A CA 1
ATOM 803 C C . TYR A 1 100 ? 7.992 -3.270 -3.568 1.00 96.06 100 TYR A C 1
ATOM 805 O O . TYR A 1 100 ? 8.946 -4.026 -3.384 1.00 96.06 100 TYR A O 1
ATOM 813 N N . TYR A 1 101 ? 7.137 -3.445 -4.581 1.00 96.31 101 TYR A N 1
ATOM 814 C CA . TYR A 1 101 ? 7.130 -4.686 -5.368 1.00 96.31 101 TYR A CA 1
ATOM 815 C C . TYR A 1 101 ? 7.774 -4.579 -6.755 1.00 96.31 101 TYR A C 1
ATOM 817 O O . TYR A 1 101 ? 8.452 -5.516 -7.167 1.00 96.31 101 TYR A O 1
ATOM 825 N N . HIS A 1 102 ? 7.596 -3.458 -7.455 1.00 96.69 102 HIS A N 1
ATOM 826 C CA . HIS A 1 102 ? 8.213 -3.150 -8.751 1.00 96.69 102 HIS A CA 1
ATOM 827 C C . HIS A 1 102 ? 8.009 -4.205 -9.858 1.00 96.69 102 HIS A C 1
ATOM 829 O O . HIS A 1 102 ? 8.870 -4.381 -10.720 1.00 96.69 102 HIS A O 1
ATOM 835 N N . TYR A 1 103 ? 6.870 -4.901 -9.873 1.00 97.00 103 TYR A N 1
ATOM 836 C CA . TYR A 1 103 ? 6.550 -5.857 -10.932 1.00 97.0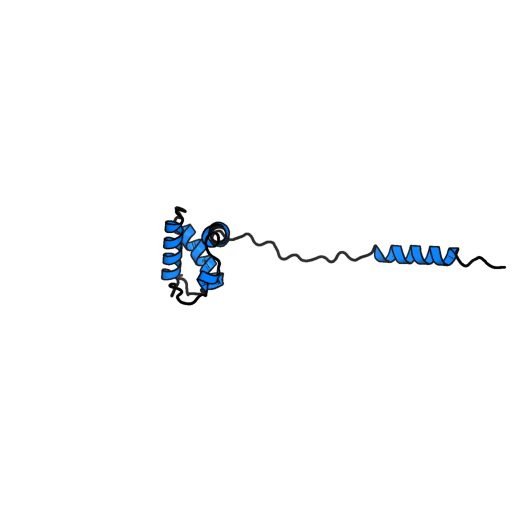0 103 TYR A CA 1
ATOM 837 C C . TYR A 1 103 ? 6.123 -5.163 -12.233 1.00 97.00 103 TYR A C 1
ATOM 839 O O . TYR A 1 103 ? 5.501 -4.092 -12.175 1.00 97.00 103 TYR A O 1
ATOM 847 N N . PRO A 1 104 ? 6.378 -5.785 -13.403 1.00 96.19 104 PRO A N 1
ATOM 848 C CA . PRO A 1 104 ? 5.785 -5.363 -14.666 1.00 96.19 104 PRO A CA 1
ATOM 849 C C . PRO A 1 104 ? 4.261 -5.331 -14.559 1.00 96.19 104 PRO A C 1
ATOM 851 O O . PRO A 1 104 ? 3.644 -6.270 -14.050 1.00 96.19 104 PRO A O 1
ATOM 854 N N . LYS A 1 105 ? 3.659 -4.243 -15.037 1.00 89.06 105 LYS A N 1
ATOM 855 C CA . LYS A 1 105 ? 2.204 -4.112 -15.148 1.00 89.06 105 LYS A CA 1
ATOM 856 C C . LYS A 1 105 ? 1.798 -4.476 -16.579 1.00 89.06 105 LYS A C 1
ATOM 858 O O . LYS A 1 105 ? 2.565 -4.153 -17.482 1.00 89.06 105 LYS A O 1
ATOM 863 N N . PRO A 1 106 ? 0.633 -5.107 -16.793 1.00 82.62 106 PRO A N 1
ATOM 864 C CA . PRO A 1 106 ? 0.033 -5.134 -18.118 1.00 82.62 106 PRO A CA 1
ATOM 865 C C . PRO A 1 106 ? -0.208 -3.690 -18.580 1.00 82.62 106 PRO A C 1
ATOM 867 O O . PRO A 1 106 ? -0.506 -2.826 -17.743 1.00 82.62 106 PRO A O 1
ATOM 870 N N . ASP A 1 107 ? 0.011 -3.459 -19.872 1.00 70.56 107 ASP A N 1
ATOM 871 C CA . ASP A 1 107 ? -0.185 -2.163 -20.530 1.00 70.56 107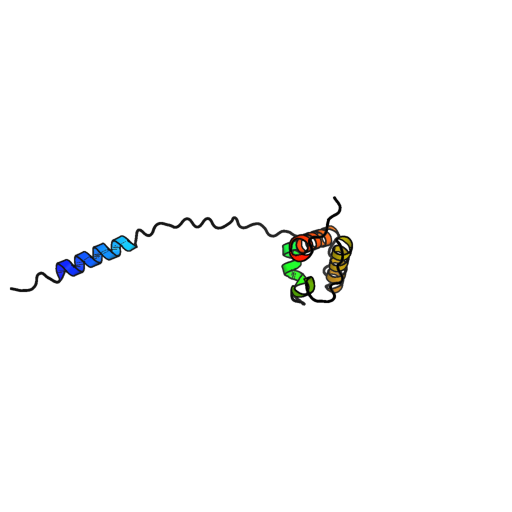 ASP A CA 1
ATOM 872 C C . ASP A 1 107 ? -1.639 -1.676 -20.427 1.00 70.56 107 ASP A C 1
ATOM 874 O O . ASP A 1 107 ? -2.562 -2.526 -20.478 1.00 70.56 107 ASP A O 1
#

Foldseek 3Di:
DDDPDPVVVVVVVVVVVVVVVVPPPPPPPDPPPDDQFLLRVCCVVQVPPVHHPCQLPDPPNPDDALVSLLVVLVVVCVVVVVPDDSVNSNRNSVVCCVPRNVHDDDD

pLDDT: mean 83.71, std 17.63, range [44.59, 98.75]

Sequence (107 aa):
MVTLKEDNMLRNWILALLFVLFGSPAYADAPPLRDATRGELLYSTHCITCHSAKVHWRDKKLVTDWTSLRAEVRRWQEVSGLGWGDDDITEVARHLNALYYHYPKPD

Secondary structure (DSSP, 8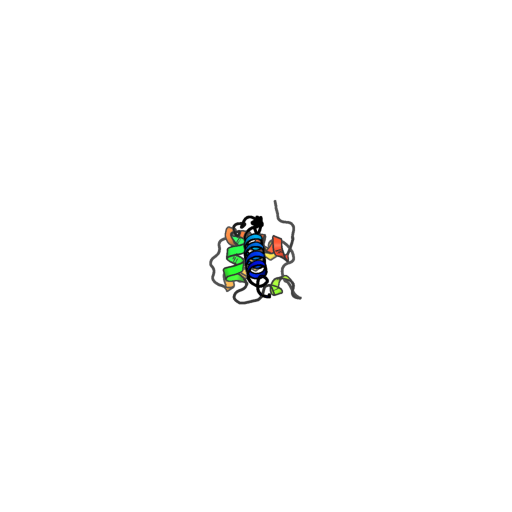-state):
----SHHHHHHHHHHHHHHHT--------PPP-PPPPHHHHHIIIIITSSS-GGGGTSSS----SHHHHHHHHHHHHHHTT----HHHHHHHHHHHIIIII-PPPP-

InterPro domains:
  IPR036909 Cytochrome c-like domain superfamily [SSF46626] (9-98)

Radius of gyration: 29.12 Å; chains: 1; bounding box: 55×79×55 Å

Organism: NCBI:txid1288494